Protein AF-A0A3P6ESX7-F1 (afdb_monomer)

InterPro domains:
  IPR026960 Reverse transcriptase zinc-binding domain [PF13966] (3-68)

Radius of gyration: 14.78 Å; Cα contacts (8 Å, |Δi|>4): 78; chains: 1; bounding box: 39×27×37 Å

pLDDT: mean 86.93, std 9.13, range [59.03, 94.5]

Foldseek 3Di:
DDPCCCVLDDPPDDPVVSVVVVCLVVQNDPWQVVCVVVVDFDADPQARHRGTGSCCNCPVPPVNLVVCQVVCCVPVVDRDDNPD

Structure (mmCIF, N/CA/C/O backbone):
data_AF-A0A3P6ESX7-F1
#
_entry.id   AF-A0A3P6ESX7-F1
#
loop_
_atom_site.group_PDB
_atom_site.id
_atom_site.type_symbol
_atom_site.label_atom_id
_atom_site.label_alt_id
_atom_site.label_comp_id
_atom_site.label_asym_id
_atom_site.label_entity_id
_atom_site.label_seq_id
_atom_site.pdbx_PDB_ins_code
_atom_site.Cartn_x
_atom_site.Cartn_y
_atom_site.Cartn_z
_atom_site.occupancy
_atom_site.B_iso_or_equiv
_atom_site.auth_seq_id
_atom_site.auth_comp_id
_atom_site.auth_asym_id
_atom_site.auth_atom_id
_atom_site.pdbx_PDB_model_num
ATOM 1 N N . MET A 1 1 ? -4.981 18.598 -14.122 1.00 59.97 1 MET A N 1
ATOM 2 C CA . MET A 1 1 ? -4.758 17.159 -13.840 1.00 59.97 1 MET A CA 1
ATOM 3 C C . MET A 1 1 ? -3.891 17.053 -12.602 1.00 59.97 1 MET A C 1
ATOM 5 O O . MET A 1 1 ? -2.913 17.783 -12.521 1.00 59.97 1 MET A O 1
ATOM 9 N N . ALA A 1 2 ? -4.248 16.202 -11.642 1.00 77.25 2 ALA A N 1
ATOM 10 C CA . ALA A 1 2 ? -3.399 15.977 -10.475 1.00 77.25 2 ALA A CA 1
ATOM 11 C C . ALA A 1 2 ? -2.065 15.329 -10.894 1.00 77.25 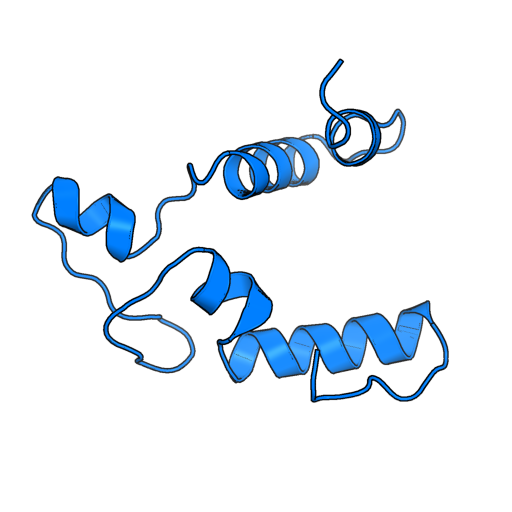2 ALA A C 1
ATOM 13 O O . ALA A 1 2 ? -2.043 14.523 -11.831 1.00 77.25 2 ALA A O 1
ATOM 14 N N . SER A 1 3 ? -0.968 15.671 -10.216 1.00 84.12 3 SER A N 1
ATOM 15 C CA . SER A 1 3 ? 0.398 15.234 -10.555 1.00 84.12 3 SER A CA 1
ATOM 16 C C . SER A 1 3 ? 0.559 13.708 -10.609 1.00 84.12 3 SER A C 1
ATOM 18 O O . SER A 1 3 ? 1.265 13.198 -11.473 1.00 84.12 3 SER A O 1
ATOM 20 N N . TRP A 1 4 ? -0.176 12.967 -9.774 1.00 87.94 4 TRP A N 1
ATOM 21 C CA . TRP A 1 4 ? -0.154 11.500 -9.717 1.00 87.94 4 TRP A CA 1
ATOM 22 C C . TRP A 1 4 ? -0.764 10.802 -10.945 1.00 87.94 4 TRP A C 1
ATOM 24 O O . TRP A 1 4 ? -0.509 9.622 -11.180 1.00 87.94 4 TRP A O 1
ATOM 34 N N . SER A 1 5 ? -1.583 11.500 -11.741 1.00 89.62 5 SER A N 1
ATOM 35 C CA . SER A 1 5 ? -2.383 10.870 -12.805 1.00 89.62 5 SER A CA 1
ATOM 36 C C . SER A 1 5 ? -1.539 10.170 -13.871 1.00 89.62 5 SER A C 1
ATOM 38 O O . SER A 1 5 ? -1.913 9.088 -14.309 1.00 89.62 5 SER A O 1
ATOM 40 N N . LYS A 1 6 ? -0.384 10.734 -14.239 1.00 89.69 6 LYS A N 1
ATOM 41 C CA . LYS A 1 6 ? 0.528 10.144 -15.233 1.00 89.69 6 LYS A CA 1
ATOM 42 C C . LYS A 1 6 ? 1.243 8.889 -14.724 1.00 89.69 6 LYS A C 1
ATOM 44 O O . LYS A 1 6 ? 1.612 8.046 -15.530 1.00 89.69 6 LYS A O 1
ATOM 49 N N . VAL A 1 7 ? 1.428 8.774 -13.407 1.00 88.56 7 VAL A N 1
ATOM 50 C CA . VAL A 1 7 ? 2.045 7.600 -12.766 1.00 88.56 7 VAL A CA 1
ATOM 51 C C . VAL A 1 7 ? 1.068 6.426 -12.765 1.00 88.56 7 VAL A C 1
ATOM 53 O O . VAL A 1 7 ? 1.450 5.291 -13.019 1.00 88.56 7 VAL A O 1
ATOM 56 N N . VAL A 1 8 ? -0.211 6.708 -12.514 1.00 92.56 8 VAL A N 1
ATOM 57 C CA . VAL A 1 8 ? -1.261 5.686 -12.453 1.00 92.56 8 VAL A CA 1
ATOM 58 C C . VAL A 1 8 ? -1.731 5.283 -13.853 1.00 92.56 8 VAL A C 1
ATOM 60 O O . VAL A 1 8 ? -1.838 4.099 -14.151 1.00 92.56 8 VAL A O 1
ATOM 63 N N . TRP A 1 9 ? -2.003 6.252 -14.728 1.00 91.38 9 TRP A N 1
ATOM 64 C CA . TRP A 1 9 ? -2.645 6.024 -16.024 1.00 91.38 9 TRP A CA 1
ATOM 65 C C . TRP A 1 9 ? -1.637 6.139 -17.172 1.00 91.38 9 TRP A C 1
ATOM 67 O O . TRP A 1 9 ? -1.520 7.187 -17.808 1.00 91.38 9 TRP A O 1
ATOM 77 N N . PHE A 1 10 ? -0.920 5.050 -17.459 1.00 89.69 10 PHE A N 1
ATOM 78 C CA . PHE A 1 10 ? 0.003 4.959 -18.596 1.00 89.69 10 PHE A CA 1
ATOM 79 C C . PHE A 1 10 ? -0.363 3.798 -19.530 1.00 89.69 10 PHE A C 1
ATOM 81 O O . PHE A 1 10 ? -0.917 2.787 -19.107 1.00 89.69 10 PHE A O 1
ATOM 88 N N . ALA A 1 11 ? -0.035 3.931 -20.819 1.00 88.62 11 ALA A N 1
ATOM 89 C CA . ALA A 1 11 ? -0.535 3.046 -21.881 1.00 88.62 11 ALA A CA 1
ATOM 90 C C . ALA A 1 11 ? -0.150 1.561 -21.729 1.00 88.62 11 ALA A C 1
ATOM 92 O O . ALA A 1 11 ? -0.839 0.693 -22.252 1.00 88.62 11 ALA A O 1
ATOM 93 N N . LYS A 1 12 ? 0.945 1.264 -21.021 1.00 90.88 12 LYS A N 1
ATOM 94 C CA . LYS A 1 12 ? 1.433 -0.104 -20.775 1.00 90.88 12 LYS A CA 1
ATOM 95 C C . LYS A 1 12 ? 1.054 -0.638 -19.387 1.00 90.88 12 LYS A C 1
ATOM 97 O O . LYS A 1 12 ? 1.577 -1.664 -18.965 1.00 90.88 12 LYS A O 1
ATOM 102 N N . GLY A 1 13 ? 0.191 0.067 -18.657 1.00 87.38 13 GLY A N 1
ATOM 103 C CA . GLY A 1 13 ? -0.220 -0.324 -17.316 1.00 87.38 13 GLY A CA 1
ATOM 104 C C . GLY A 1 13 ? -1.150 -1.532 -17.347 1.00 87.38 13 GLY A C 1
ATOM 105 O O . GLY A 1 13 ? -2.170 -1.526 -18.033 1.00 87.38 13 GLY A O 1
ATOM 106 N N . VAL A 1 14 ? -0.827 -2.567 -16.570 1.00 93.81 14 VAL A N 1
ATOM 107 C CA . VAL A 1 14 ? -1.737 -3.702 -16.378 1.00 93.81 14 VAL A CA 1
ATOM 108 C C . VAL A 1 14 ? -2.955 -3.211 -15.582 1.00 93.81 14 VAL A C 1
ATOM 110 O O . VAL A 1 14 ? -2.766 -2.693 -14.476 1.00 93.81 14 VAL A O 1
ATOM 113 N N . PRO A 1 15 ? -4.200 -3.400 -16.068 1.00 93.44 15 PRO A N 1
ATOM 114 C CA . PRO A 1 15 ? -5.394 -2.797 -15.466 1.00 93.44 15 PRO A CA 1
ATOM 115 C C . PRO A 1 15 ? -5.552 -3.052 -13.963 1.00 93.44 15 PRO A C 1
ATOM 117 O O . PRO A 1 15 ? -5.916 -2.151 -13.210 1.00 93.44 15 PRO A O 1
ATOM 120 N N . ARG A 1 16 ? -5.222 -4.269 -13.509 1.00 94.38 16 ARG A N 1
ATOM 121 C CA . ARG A 1 16 ? -5.269 -4.641 -12.089 1.00 94.38 16 ARG A CA 1
ATOM 122 C C . ARG A 1 16 ? -4.338 -3.781 -11.235 1.00 94.38 16 ARG A C 1
ATOM 124 O O . ARG A 1 16 ? -4.765 -3.282 -10.199 1.00 94.38 16 ARG A O 1
ATOM 131 N N . PHE A 1 17 ? -3.083 -3.613 -11.651 1.00 92.69 17 PHE A N 1
ATOM 132 C CA . PHE A 1 17 ? -2.106 -2.835 -10.887 1.00 92.69 17 PHE A CA 1
ATOM 133 C C . PHE A 1 17 ? -2.462 -1.356 -10.903 1.00 92.69 17 PHE A C 1
ATOM 135 O O . PHE A 1 17 ? -2.496 -0.736 -9.850 1.00 92.69 17 PHE A O 1
ATOM 142 N N . VAL A 1 18 ? -2.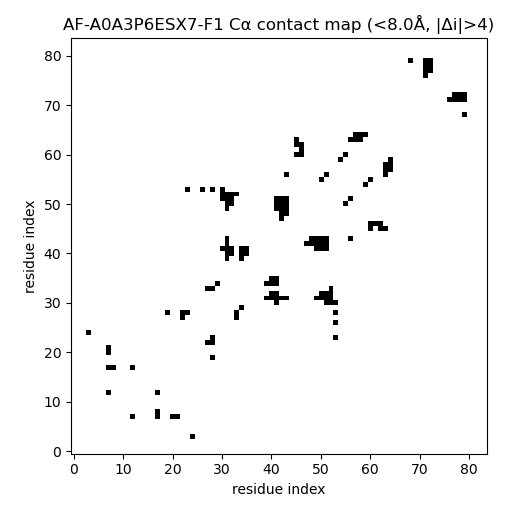866 -0.830 -12.060 1.00 94.50 18 VAL A N 1
ATOM 143 C CA . VAL A 1 18 ? -3.341 0.552 -12.199 1.00 94.50 18 VAL A CA 1
ATOM 144 C C . VAL A 1 18 ? -4.496 0.852 -11.235 1.00 94.50 18 VAL A C 1
AT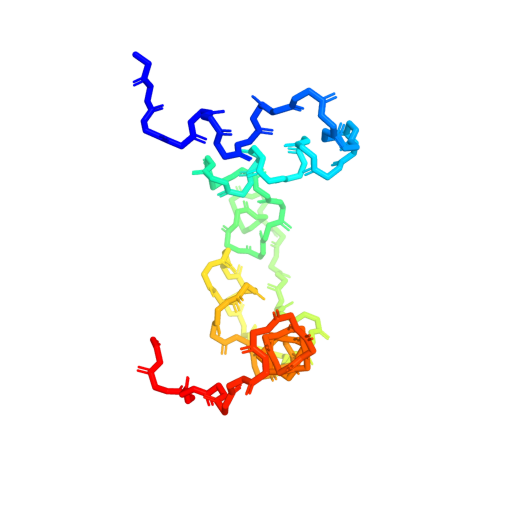OM 146 O O . VAL A 1 18 ? -4.476 1.867 -10.540 1.00 94.50 18 VAL A O 1
ATOM 149 N N . PHE A 1 19 ? -5.483 -0.045 -11.140 1.00 94.00 19 PHE A N 1
ATOM 150 C CA . PHE A 1 19 ? -6.610 0.116 -10.221 1.00 94.00 19 PHE A CA 1
ATOM 151 C C . PHE A 1 19 ? -6.180 0.094 -8.746 1.00 94.00 19 PHE A C 1
ATOM 153 O O . PHE A 1 19 ? -6.617 0.940 -7.965 1.00 94.00 19 PHE A O 1
ATOM 160 N N . ILE A 1 20 ? -5.293 -0.829 -8.361 1.00 93.50 20 ILE A N 1
ATOM 161 C CA . ILE A 1 20 ? -4.774 -0.917 -6.988 1.00 93.50 20 ILE A CA 1
ATOM 162 C C . ILE A 1 20 ? -3.950 0.330 -6.638 1.00 93.50 20 ILE A C 1
ATOM 164 O O . ILE A 1 20 ? -4.174 0.933 -5.590 1.00 93.50 20 ILE A O 1
ATOM 168 N N . THR A 1 21 ? -3.054 0.776 -7.522 1.00 92.75 21 THR A N 1
ATOM 169 C CA . THR A 1 21 ? -2.252 1.993 -7.323 1.00 92.75 21 THR A CA 1
ATOM 170 C C . THR A 1 21 ? -3.142 3.229 -7.225 1.00 92.75 21 THR A C 1
ATOM 172 O O . THR A 1 21 ? -2.923 4.083 -6.369 1.00 92.75 21 THR A O 1
ATOM 175 N N . TRP A 1 22 ? -4.196 3.318 -8.040 1.00 94.50 22 TRP A N 1
ATOM 176 C CA . TRP A 1 22 ? -5.185 4.388 -7.932 1.00 94.50 22 TRP A CA 1
ATOM 177 C C . TRP A 1 22 ? -5.876 4.412 -6.562 1.00 94.50 22 TRP A C 1
ATOM 179 O O . TRP A 1 22 ? -6.035 5.485 -5.975 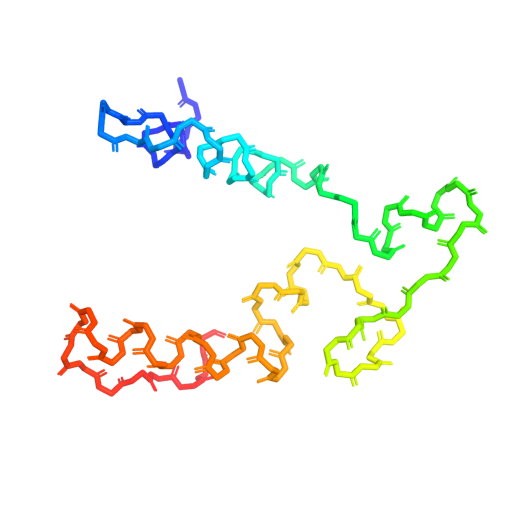1.00 94.50 22 TRP A O 1
ATOM 189 N N . LEU A 1 23 ? -6.270 3.249 -6.033 1.00 94.44 23 LEU A N 1
ATOM 190 C CA . LEU A 1 23 ? -6.832 3.155 -4.684 1.00 94.44 23 LEU A CA 1
ATOM 191 C C . LEU A 1 23 ? -5.812 3.576 -3.621 1.00 94.44 23 LEU A C 1
ATOM 193 O O . LEU A 1 23 ? -6.176 4.322 -2.715 1.00 94.44 23 LEU A O 1
ATOM 197 N N . ALA A 1 24 ? -4.550 3.159 -3.752 1.00 93.06 24 ALA A N 1
ATOM 198 C CA . ALA A 1 24 ? -3.473 3.517 -2.830 1.00 93.06 24 ALA A CA 1
ATOM 199 C C . ALA A 1 24 ? -3.239 5.036 -2.784 1.00 93.06 24 ALA A C 1
ATOM 201 O O . ALA A 1 24 ? -3.268 5.649 -1.717 1.00 93.06 24 ALA A O 1
ATOM 202 N N . VAL A 1 25 ? -3.108 5.678 -3.949 1.00 92.12 25 VAL A N 1
ATOM 203 C CA . VAL A 1 25 ? -2.915 7.136 -4.061 1.00 92.12 25 VAL A CA 1
ATOM 204 C C . VAL A 1 25 ? -4.063 7.911 -3.411 1.00 92.12 25 VAL A C 1
ATOM 206 O O . VAL A 1 25 ? -3.854 8.985 -2.853 1.00 92.12 25 VAL A O 1
ATOM 209 N N . ARG A 1 26 ? -5.282 7.367 -3.455 1.00 91.06 26 ARG A N 1
ATOM 210 C CA . ARG A 1 26 ? -6.475 7.991 -2.867 1.00 91.06 26 ARG A CA 1
ATOM 211 C C . ARG A 1 26 ? -6.742 7.605 -1.413 1.00 91.06 26 ARG A C 1
ATOM 213 O O . ARG A 1 26 ? -7.773 8.029 -0.896 1.00 91.06 26 ARG A O 1
ATOM 220 N N . ASP A 1 27 ? -5.879 6.796 -0.806 1.00 90.56 27 ASP A N 1
ATOM 221 C CA . ASP A 1 27 ? -6.069 6.224 0.531 1.00 90.56 27 ASP A CA 1
ATOM 222 C C . ASP A 1 27 ? -7.411 5.469 0.672 1.00 90.56 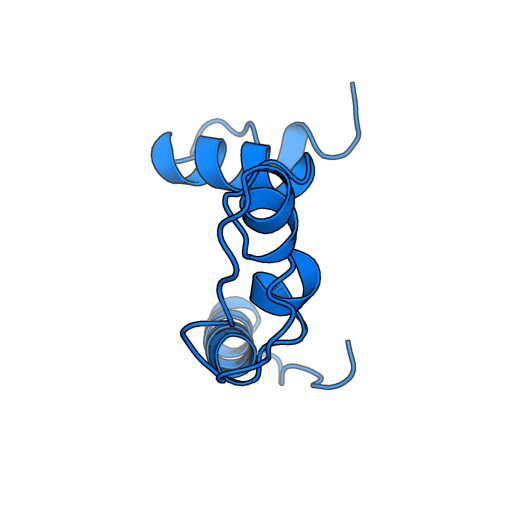27 ASP A C 1
ATOM 224 O O . ASP A 1 27 ? -8.225 5.654 1.578 1.00 90.56 27 ASP A O 1
ATOM 228 N N . ARG A 1 28 ? -7.707 4.647 -0.341 1.00 90.62 28 ARG A N 1
ATOM 229 C CA . ARG A 1 28 ? -8.956 3.875 -0.460 1.00 90.62 28 ARG A CA 1
ATOM 230 C C . ARG A 1 28 ? -8.755 2.366 -0.421 1.00 90.62 28 ARG A C 1
ATOM 232 O O . ARG A 1 28 ? -9.680 1.631 -0.755 1.00 90.62 28 ARG A O 1
ATOM 239 N N . LEU A 1 29 ? -7.569 1.909 -0.037 1.00 91.19 29 LEU A N 1
ATOM 240 C CA . LEU A 1 29 ? -7.317 0.491 0.191 1.00 91.19 29 LEU A CA 1
ATOM 241 C C . LEU A 1 29 ? -8.012 0.023 1.467 1.00 91.19 29 LEU A C 1
ATOM 243 O O . LEU A 1 29 ? -8.187 0.799 2.403 1.00 91.19 29 LEU A O 1
ATOM 247 N N . PHE A 1 30 ? -8.402 -1.248 1.495 1.00 86.44 30 PHE A N 1
ATOM 248 C CA . PHE A 1 30 ? -8.939 -1.903 2.685 1.00 86.44 30 PHE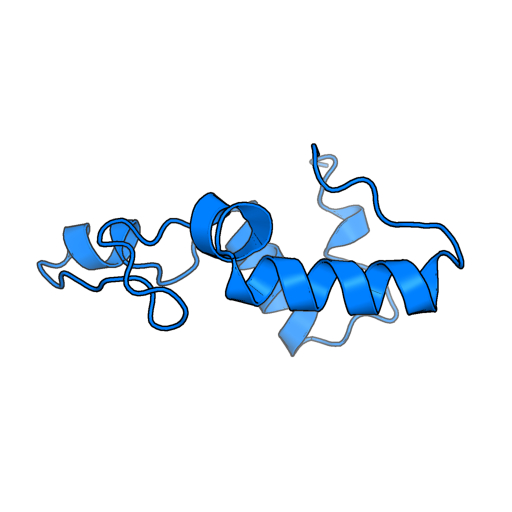 A CA 1
ATOM 249 C C . PHE A 1 30 ? -7.812 -2.218 3.665 1.00 86.44 30 PHE A C 1
ATOM 251 O O . PHE A 1 30 ? -7.387 -3.359 3.771 1.00 86.44 30 PHE A O 1
ATOM 258 N N . THR A 1 31 ? -7.298 -1.183 4.319 1.00 90.19 31 THR A N 1
ATOM 259 C CA . THR A 1 31 ? -6.332 -1.311 5.409 1.00 90.19 31 THR A CA 1
ATOM 260 C C . THR A 1 31 ? -7.047 -1.382 6.754 1.00 90.19 31 THR A C 1
ATOM 262 O O . THR A 1 31 ? -8.192 -0.920 6.876 1.00 90.19 31 THR A O 1
ATOM 265 N N . GLY A 1 32 ? -6.363 -1.900 7.776 1.00 86.00 32 GLY A N 1
ATOM 266 C CA . GLY A 1 32 ? -6.861 -1.948 9.155 1.00 86.00 32 GLY A CA 1
ATOM 267 C C . GLY A 1 32 ? -7.455 -0.621 9.646 1.00 86.00 32 GLY A C 1
ATOM 268 O O . GLY A 1 32 ? -8.571 -0.604 10.168 1.00 86.00 32 GLY A O 1
ATOM 269 N N . THR A 1 33 ? -6.798 0.517 9.381 1.00 86.31 33 THR A N 1
ATOM 270 C CA . THR A 1 33 ? -7.306 1.852 9.763 1.00 86.31 33 THR A CA 1
ATOM 271 C C . THR A 1 33 ? -8.675 2.168 9.143 1.00 86.31 33 THR A C 1
ATOM 273 O O . THR A 1 33 ? -9.534 2.780 9.778 1.00 86.31 33 THR A O 1
ATOM 276 N N . ARG A 1 34 ? -8.911 1.756 7.894 1.00 87.06 34 ARG A N 1
ATOM 277 C CA . ARG A 1 34 ? -10.166 2.029 7.182 1.00 87.06 34 ARG A CA 1
ATOM 278 C C . ARG A 1 34 ? -11.254 1.026 7.561 1.00 87.06 34 ARG A C 1
ATOM 280 O O . ARG A 1 34 ? -12.409 1.409 7.713 1.00 87.06 34 ARG A O 1
ATOM 287 N N . MET A 1 35 ? -10.889 -0.240 7.747 1.00 88.94 35 MET A N 1
ATOM 288 C CA . MET A 1 35 ? -11.803 -1.291 8.203 1.00 88.94 35 MET A CA 1
ATOM 289 C C . MET A 1 35 ? -12.291 -1.055 9.637 1.00 88.94 35 MET A C 1
ATOM 291 O O . MET A 1 35 ? -13.440 -1.376 9.950 1.00 88.94 35 MET A O 1
ATOM 295 N N . ALA A 1 36 ? -11.486 -0.385 10.469 1.00 87.75 36 ALA A N 1
ATOM 296 C CA . ALA A 1 36 ? -11.887 0.029 11.810 1.00 87.75 36 ALA A CA 1
ATOM 297 C C . ALA A 1 36 ? -13.127 0.944 11.804 1.00 87.75 36 ALA A C 1
ATOM 299 O O . ALA A 1 36 ? -13.941 0.873 12.723 1.00 87.75 36 ALA A O 1
ATOM 300 N N . GLN A 1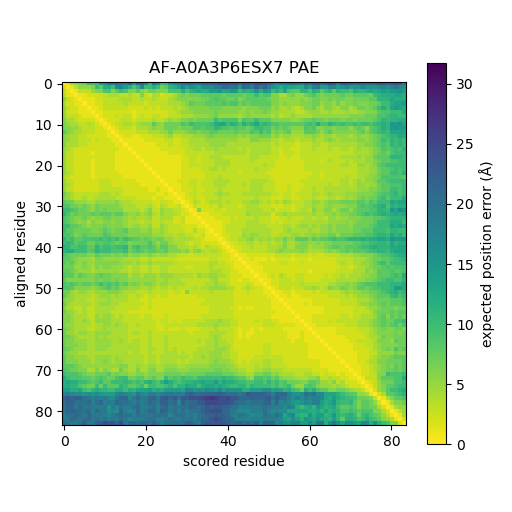 37 ? -13.345 1.733 10.741 1.00 87.69 37 GLN A N 1
ATOM 301 C CA . GLN A 1 37 ? -14.560 2.551 10.580 1.00 87.69 37 GLN A CA 1
ATOM 302 C C . GLN A 1 37 ? -15.835 1.705 10.454 1.00 87.69 37 GLN A C 1
ATOM 304 O O . GLN A 1 37 ? -16.936 2.203 10.677 1.00 87.69 37 GLN A O 1
ATOM 309 N N . TRP A 1 38 ? -15.697 0.430 10.093 1.00 89.00 38 TRP A N 1
ATOM 310 C CA . TRP A 1 38 ? -16.784 -0.545 9.999 1.00 89.00 38 TRP A CA 1
ATOM 311 C C . TRP A 1 38 ? -16.797 -1.521 11.182 1.00 89.00 38 TRP A C 1
ATOM 313 O O . TRP A 1 38 ? -17.472 -2.545 11.128 1.00 89.00 38 TRP A O 1
ATOM 323 N N . GLY A 1 39 ? -16.047 -1.219 12.248 1.00 89.31 39 GLY A N 1
ATOM 324 C CA . GLY A 1 39 ? -15.955 -2.054 13.445 1.00 89.31 39 GLY A CA 1
ATOM 325 C C . GLY A 1 39 ? -15.067 -3.289 13.287 1.00 89.31 39 GLY A C 1
ATOM 326 O O . GLY A 1 39 ? -15.073 -4.150 14.162 1.00 89.31 39 GLY A O 1
ATOM 327 N N . VAL A 1 40 ? -14.298 -3.392 12.198 1.00 88.38 40 VAL A N 1
ATOM 328 C CA . VAL A 1 40 ? -13.386 -4.517 11.965 1.00 88.38 40 VAL A CA 1
ATOM 329 C C . VAL A 1 40 ? -11.957 -4.072 12.262 1.00 88.38 40 VAL A C 1
ATOM 331 O O . VAL A 1 40 ? -11.359 -3.325 11.493 1.00 88.38 40 VAL A O 1
ATOM 334 N N . VAL A 1 41 ? -11.410 -4.534 13.385 1.00 86.19 41 VAL A N 1
ATOM 335 C CA . VAL A 1 41 ? -10.020 -4.267 13.776 1.00 86.19 41 VAL A CA 1
ATOM 336 C C . VAL A 1 41 ? -9.124 -5.346 13.186 1.00 86.19 41 VAL A C 1
ATOM 338 O O . VAL A 1 41 ? -9.336 -6.532 13.439 1.00 86.19 41 VAL A O 1
ATOM 341 N N . GLN A 1 42 ? -8.135 -4.936 12.395 1.00 86.25 42 GLN A N 1
ATOM 342 C CA . GLN A 1 42 ? -7.151 -5.832 11.792 1.00 86.25 42 GLN A CA 1
ATOM 343 C C . GLN A 1 42 ? -5.758 -5.247 11.995 1.00 86.25 42 GLN A C 1
ATOM 345 O O . GLN A 1 42 ? -5.540 -4.065 11.725 1.00 86.25 42 GLN A O 1
ATOM 350 N N . SER A 1 43 ? -4.840 -6.071 12.493 1.00 91.44 43 SER A N 1
ATOM 351 C CA . SER A 1 43 ? -3.415 -5.763 12.512 1.00 91.44 43 SER A CA 1
ATOM 352 C C . SER A 1 43 ? -2.790 -6.076 11.154 1.00 91.44 43 SER A C 1
ATOM 354 O O . SER A 1 43 ? -3.350 -6.826 10.351 1.00 91.44 43 SER A O 1
ATOM 356 N N . CYS A 1 44 ? -1.605 -5.522 10.910 1.00 92.81 44 CYS A N 1
ATOM 357 C CA . CYS A 1 44 ? -0.816 -5.826 9.730 1.00 92.81 44 CYS A CA 1
ATOM 358 C C . CYS A 1 44 ? -0.517 -7.325 9.682 1.00 92.81 44 CYS A C 1
ATOM 360 O O . CYS A 1 44 ? 0.154 -7.862 10.567 1.00 92.81 44 CYS A O 1
ATOM 362 N N . LEU A 1 45 ? -0.976 -8.002 8.628 1.00 91.62 45 LEU A N 1
ATOM 363 C CA . LEU A 1 45 ? -0.806 -9.454 8.481 1.00 91.62 45 LEU A CA 1
ATOM 364 C C . LEU A 1 45 ? 0.661 -9.882 8.356 1.00 91.62 45 LEU A C 1
ATOM 366 O O . LEU A 1 45 ? 0.984 -11.042 8.594 1.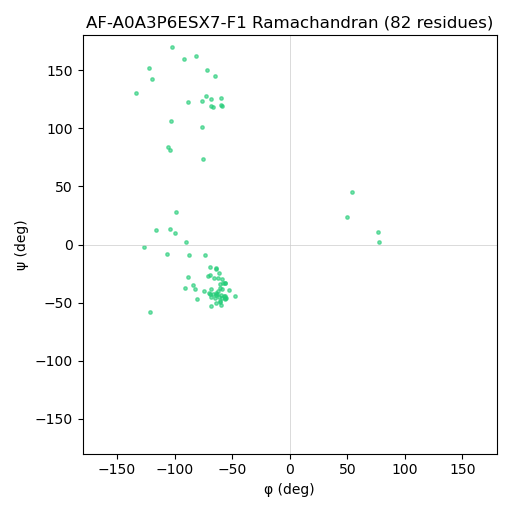00 91.62 45 LEU A O 1
ATOM 370 N N . PHE A 1 46 ? 1.542 -8.959 7.971 1.00 92.88 46 PHE A N 1
ATOM 371 C CA . PHE A 1 46 ? 2.941 -9.264 7.703 1.00 92.88 46 PHE A CA 1
ATOM 372 C C . PHE A 1 46 ? 3.851 -9.102 8.921 1.00 92.88 46 PHE A C 1
ATOM 374 O O . PHE A 1 46 ? 4.781 -9.886 9.087 1.00 92.88 46 PHE A O 1
ATOM 381 N N . CYS A 1 47 ? 3.611 -8.093 9.762 1.00 93.56 47 CYS A N 1
ATOM 382 C CA . CYS A 1 47 ? 4.477 -7.799 10.910 1.00 93.56 47 CYS A CA 1
ATOM 383 C C . CYS A 1 47 ? 3.741 -7.723 12.254 1.00 93.56 47 CYS A C 1
ATOM 385 O O . CYS A 1 47 ? 4.379 -7.509 13.278 1.00 93.56 47 CYS A O 1
ATOM 387 N N . GLY A 1 48 ? 2.416 -7.885 12.268 1.00 92.56 48 GLY A N 1
ATOM 388 C CA . GLY A 1 48 ? 1.604 -7.882 13.485 1.00 92.56 48 GLY A CA 1
ATOM 389 C C . GLY A 1 48 ? 1.320 -6.501 14.080 1.00 92.56 48 GLY A C 1
ATOM 390 O O . GLY A 1 48 ? 0.656 -6.432 15.112 1.00 92.56 48 GLY A O 1
ATOM 391 N N . GLU A 1 49 ? 1.770 -5.412 13.448 1.00 92.19 49 GLU A N 1
ATOM 392 C CA . GLU A 1 49 ? 1.537 -4.047 13.935 1.00 92.19 49 GLU A CA 1
ATOM 393 C C . GLU A 1 49 ? 0.024 -3.761 14.017 1.00 92.19 49 GLU A C 1
ATOM 395 O O . GLU A 1 49 ? -0.682 -3.948 13.021 1.00 92.19 49 GLU A O 1
ATOM 400 N N . PRO A 1 50 ? -0.517 -3.317 15.165 1.00 87.94 50 PRO A N 1
ATOM 401 C CA . PRO A 1 50 ? -1.957 -3.127 15.348 1.00 87.94 50 PRO A CA 1
ATOM 402 C C . PRO A 1 50 ? -2.572 -2.074 14.421 1.00 87.94 50 PRO A C 1
ATOM 404 O O . PRO A 1 50 ? -3.753 -2.172 14.095 1.00 87.94 50 PRO A O 1
ATOM 407 N N . ASN A 1 51 ? -1.799 -1.072 14.000 1.00 87.31 51 ASN A N 1
ATOM 408 C CA . ASN A 1 51 ? -2.280 -0.009 13.125 1.00 87.31 51 ASN A CA 1
ATOM 409 C C . ASN A 1 51 ? -1.783 -0.201 11.689 1.00 87.31 51 ASN A C 1
ATOM 411 O O . ASN A 1 51 ? -0.822 0.432 11.250 1.00 87.31 51 ASN A O 1
ATOM 415 N N . GLU A 1 52 ? -2.470 -1.056 10.935 1.00 91.94 52 GLU A N 1
ATOM 416 C CA . GLU A 1 52 ? -2.221 -1.179 9.503 1.00 91.94 52 GLU A CA 1
ATOM 417 C C . GLU A 1 52 ? -2.840 0.006 8.746 1.00 91.94 52 GLU A C 1
ATOM 419 O O . GLU A 1 52 ? -4.043 0.045 8.474 1.00 91.94 52 GLU A O 1
ATOM 424 N N . SER A 1 53 ? -2.003 0.974 8.381 1.00 92.50 53 SER A N 1
ATOM 425 C CA . SER A 1 53 ? -2.334 2.057 7.451 1.00 92.50 53 SER A CA 1
ATOM 426 C C . SER A 1 53 ? -1.740 1.789 6.065 1.00 92.50 53 SER A C 1
ATOM 428 O O . SER A 1 53 ? -0.918 0.888 5.894 1.00 92.50 53 SER A O 1
ATOM 430 N N . ARG A 1 54 ? -2.117 2.585 5.052 1.00 91.94 54 ARG A N 1
ATOM 431 C CA . ARG A 1 54 ? -1.468 2.528 3.731 1.00 91.94 54 ARG A CA 1
ATOM 432 C C . ARG A 1 54 ? 0.037 2.752 3.860 1.00 91.94 54 ARG A C 1
ATOM 434 O O . ARG A 1 54 ? 0.817 2.010 3.275 1.00 91.94 54 ARG A O 1
ATOM 441 N N . ASP A 1 55 ? 0.425 3.773 4.615 1.00 91.25 55 ASP A N 1
ATOM 442 C CA . ASP A 1 55 ? 1.830 4.141 4.757 1.00 91.25 55 ASP A CA 1
ATOM 443 C C . ASP A 1 55 ? 2.582 3.060 5.535 1.00 91.25 55 ASP A C 1
ATOM 445 O O . ASP A 1 55 ? 3.670 2.665 5.142 1.00 91.25 55 ASP A O 1
ATOM 449 N N . HIS A 1 56 ? 1.973 2.454 6.555 1.00 92.62 56 HIS A N 1
ATOM 450 C CA . HIS A 1 56 ? 2.569 1.276 7.171 1.00 92.62 56 HIS A CA 1
ATOM 451 C C . HIS A 1 56 ? 2.736 0.134 6.159 1.00 92.62 56 HIS A C 1
ATOM 453 O O . HIS A 1 56 ? 3.832 -0.382 5.990 1.00 92.62 56 HIS A O 1
ATOM 459 N N . LEU A 1 57 ? 1.677 -0.227 5.437 1.00 92.44 57 LEU A N 1
ATOM 460 C CA . LEU A 1 57 ? 1.690 -1.357 4.514 1.00 92.44 57 LEU A CA 1
ATOM 461 C C . LEU A 1 57 ? 2.754 -1.216 3.416 1.00 92.44 57 LEU A C 1
ATOM 463 O O . LEU A 1 57 ? 3.463 -2.17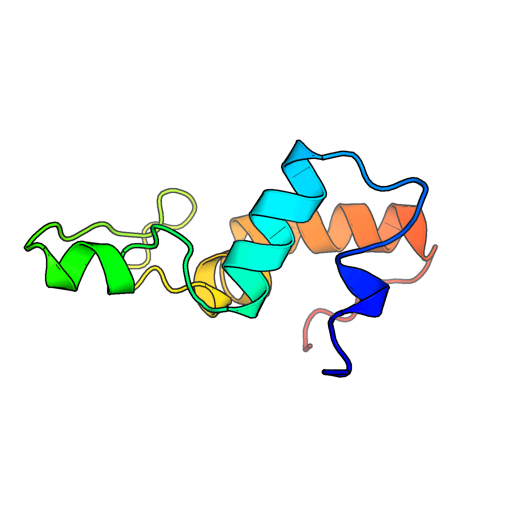8 3.140 1.00 92.44 57 LEU A O 1
ATOM 467 N N . PHE A 1 58 ? 2.878 -0.050 2.780 1.00 89.88 58 PHE A N 1
ATOM 468 C CA . PHE A 1 58 ? 3.833 0.133 1.680 1.00 89.88 58 PHE A CA 1
ATOM 469 C C . PHE A 1 58 ? 5.213 0.573 2.130 1.00 89.88 58 PHE A C 1
ATOM 471 O O . PHE A 1 58 ? 6.164 0.295 1.416 1.00 89.88 58 PHE A O 1
ATOM 478 N N . PHE A 1 59 ? 5.317 1.272 3.252 1.00 88.19 59 PHE A N 1
ATOM 479 C CA . PHE A 1 59 ? 6.517 2.011 3.593 1.00 88.19 59 PHE A CA 1
ATOM 480 C C . PHE A 1 59 ? 7.076 1.519 4.939 1.00 88.19 59 PHE A C 1
ATOM 482 O O . PHE A 1 59 ? 8.196 1.024 4.987 1.00 88.19 59 PHE A O 1
ATOM 489 N N . ALA A 1 60 ? 6.316 1.561 6.032 1.00 90.94 60 ALA A N 1
ATOM 490 C CA . ALA A 1 60 ? 6.893 1.280 7.356 1.00 90.94 60 ALA A CA 1
ATOM 491 C C . ALA A 1 60 ? 6.911 -0.206 7.777 1.00 90.94 60 ALA A C 1
ATOM 493 O O . ALA A 1 60 ? 7.476 -0.541 8.817 1.00 90.94 60 ALA A O 1
ATOM 494 N N . CYS A 1 61 ? 6.261 -1.107 7.039 1.00 94.44 61 CYS A N 1
ATOM 495 C CA . CYS A 1 61 ? 6.182 -2.517 7.409 1.00 94.44 61 CYS A CA 1
ATOM 496 C C . CYS A 1 61 ? 7.518 -3.217 7.105 1.00 94.44 61 CYS A C 1
ATOM 498 O O . CYS A 1 61 ? 7.919 -3.265 5.941 1.00 94.44 61 CYS A O 1
ATOM 500 N N . PRO A 1 62 ? 8.177 -3.853 8.095 1.00 93.62 62 PRO A N 1
ATOM 501 C CA . PRO A 1 62 ? 9.473 -4.502 7.890 1.00 93.62 62 PRO A CA 1
ATOM 502 C C . PRO A 1 62 ? 9.460 -5.554 6.779 1.00 93.62 62 PRO A C 1
ATOM 504 O O . PRO A 1 62 ? 10.442 -5.722 6.066 1.00 93.62 62 PRO A O 1
ATOM 507 N N . TYR A 1 63 ? 8.340 -6.256 6.601 1.00 94.25 63 TYR A N 1
ATOM 508 C CA . TYR A 1 63 ? 8.212 -7.250 5.543 1.00 94.25 63 TYR A CA 1
ATOM 509 C C . TYR A 1 63 ? 8.198 -6.606 4.155 1.00 94.25 63 TYR A C 1
ATOM 511 O O . TYR A 1 63 ? 8.993 -6.978 3.294 1.00 94.25 63 TYR A O 1
ATOM 519 N N . THR A 1 64 ? 7.327 -5.623 3.919 1.00 92.19 64 THR A N 1
ATOM 520 C CA . THR A 1 64 ? 7.242 -4.970 2.604 1.00 92.19 64 THR A CA 1
ATOM 521 C C . THR A 1 64 ? 8.479 -4.130 2.315 1.00 92.19 64 THR A C 1
ATOM 523 O O . THR A 1 64 ? 8.882 -4.022 1.160 1.00 92.19 64 THR A O 1
ATOM 526 N N . PHE A 1 65 ? 9.160 -3.656 3.356 1.00 90.38 65 PHE A N 1
ATOM 527 C CA . PHE A 1 65 ? 10.483 -3.063 3.254 1.00 90.38 65 PHE A CA 1
ATOM 528 C C . PHE A 1 65 ? 11.496 -4.004 2.590 1.00 90.38 65 PHE A C 1
ATOM 530 O O . PHE A 1 65 ? 12.179 -3.605 1.651 1.00 90.38 65 PHE A O 1
ATOM 537 N N . THR A 1 66 ? 11.547 -5.284 2.987 1.00 90.81 66 THR A N 1
ATOM 538 C CA . THR A 1 66 ? 12.438 -6.260 2.324 1.00 90.81 66 THR A CA 1
ATOM 539 C C . THR A 1 66 ? 12.115 -6.444 0.841 1.00 90.81 66 THR A C 1
ATOM 541 O O . THR A 1 66 ? 13.023 -6.607 0.026 1.00 90.81 66 THR A O 1
ATOM 544 N N . VAL A 1 67 ? 10.832 -6.360 0.473 1.00 91.75 67 VAL A N 1
ATOM 545 C CA . VAL A 1 67 ? 10.396 -6.420 -0.928 1.00 91.75 67 VAL A CA 1
ATOM 546 C C . VAL A 1 67 ? 10.892 -5.194 -1.689 1.00 91.75 67 VAL A C 1
ATOM 548 O O . VAL A 1 67 ? 11.394 -5.336 -2.801 1.00 91.75 67 VAL A O 1
ATOM 551 N N . TRP A 1 68 ? 10.804 -4.002 -1.095 1.00 89.38 68 TRP A N 1
ATOM 552 C CA . TRP A 1 68 ? 11.339 -2.785 -1.701 1.00 89.38 68 TRP A CA 1
ATOM 553 C C . TRP A 1 68 ? 12.844 -2.846 -1.909 1.00 89.38 68 TRP A C 1
ATOM 555 O O . TRP A 1 68 ? 13.289 -2.515 -3.003 1.00 89.38 68 TRP A O 1
ATOM 565 N N . LEU A 1 69 ? 13.611 -3.314 -0.920 1.00 87.06 69 LEU A N 1
ATOM 566 C CA . LEU A 1 69 ? 15.062 -3.470 -1.058 1.00 87.06 69 LEU A CA 1
ATOM 567 C C . LEU A 1 69 ? 15.418 -4.384 -2.238 1.00 87.06 69 LEU A C 1
ATOM 569 O O . LEU A 1 69 ? 16.289 -4.041 -3.033 1.00 87.06 69 LEU A O 1
ATOM 573 N N . ALA A 1 70 ? 14.715 -5.511 -2.388 1.00 88.25 70 ALA A N 1
ATOM 574 C CA . ALA A 1 70 ? 14.930 -6.427 -3.506 1.00 88.25 70 ALA A CA 1
ATOM 575 C C . ALA A 1 70 ? 14.582 -5.773 -4.855 1.00 88.25 70 ALA A C 1
ATOM 577 O O . ALA A 1 70 ? 15.394 -5.763 -5.774 1.00 88.25 70 ALA A O 1
ATOM 578 N N . VAL A 1 71 ? 13.398 -5.161 -4.958 1.00 87.56 71 VAL A N 1
ATOM 579 C CA . VAL A 1 71 ? 12.926 -4.529 -6.200 1.00 87.56 71 VAL A CA 1
ATOM 580 C C . VAL A 1 71 ? 13.806 -3.345 -6.605 1.00 87.56 71 VAL A C 1
ATOM 582 O O . VAL A 1 71 ? 14.109 -3.184 -7.784 1.00 87.56 71 VAL A O 1
ATOM 585 N N . VAL A 1 72 ? 14.217 -2.508 -5.652 1.00 86.19 72 VAL A N 1
ATOM 586 C CA . VAL A 1 72 ? 15.107 -1.367 -5.899 1.00 86.19 72 VAL A CA 1
ATOM 587 C C . VAL A 1 72 ? 16.501 -1.844 -6.281 1.00 86.19 72 VAL A C 1
ATOM 589 O O . VAL A 1 72 ? 17.038 -1.342 -7.264 1.00 86.19 72 VAL A O 1
ATOM 592 N N . GLY A 1 73 ? 17.058 -2.825 -5.568 1.00 82.00 73 GLY A N 1
ATOM 593 C CA . GLY A 1 73 ? 18.354 -3.408 -5.914 1.00 82.00 73 GLY A CA 1
ATOM 594 C C . GLY A 1 73 ? 18.370 -3.950 -7.345 1.00 82.00 73 GLY A C 1
ATOM 595 O O . GLY A 1 73 ? 19.281 -3.640 -8.113 1.00 82.00 73 GLY A O 1
ATOM 596 N N . ASP A 1 74 ? 17.311 -4.662 -7.738 1.00 82.38 74 ASP A N 1
ATOM 597 C CA . ASP A 1 74 ? 17.174 -5.231 -9.081 1.00 82.38 74 ASP A CA 1
ATOM 598 C C . ASP A 1 74 ? 16.951 -4.166 -10.168 1.00 82.38 74 ASP A C 1
ATOM 600 O O . ASP A 1 74 ? 17.513 -4.258 -11.261 1.00 82.38 74 ASP A O 1
ATOM 604 N N . LEU A 1 75 ? 16.115 -3.153 -9.905 1.00 82.56 75 LEU A N 1
ATOM 605 C CA . LEU A 1 75 ? 15.740 -2.149 -10.909 1.00 82.56 75 LEU A CA 1
ATOM 606 C C . LEU A 1 75 ? 16.745 -1.006 -11.043 1.00 82.56 75 LEU A C 1
ATOM 608 O O . LEU A 1 75 ? 16.902 -0.463 -12.138 1.00 82.56 75 LEU A O 1
ATOM 612 N N . LEU A 1 76 ? 17.366 -0.593 -9.939 1.00 77.75 76 LEU A N 1
ATOM 613 C CA . LEU A 1 76 ? 18.212 0.599 -9.880 1.00 77.75 76 LEU A CA 1
ATOM 614 C C . LEU A 1 76 ? 19.707 0.274 -9.795 1.00 77.75 76 LEU A C 1
ATOM 616 O O . LEU A 1 76 ? 20.502 1.200 -9.938 1.00 77.75 76 LEU A O 1
ATOM 620 N N . LEU A 1 77 ? 20.103 -0.998 -9.612 1.00 68.00 77 LEU A N 1
ATOM 621 C CA . LEU A 1 77 ? 21.506 -1.424 -9.426 1.00 68.00 77 LEU A CA 1
ATOM 622 C C . LEU A 1 77 ? 22.248 -0.599 -8.354 1.00 68.00 77 LEU A C 1
ATOM 624 O O . LEU A 1 77 ? 23.472 -0.476 -8.380 1.00 68.00 77 LEU A O 1
ATOM 628 N N . ALA A 1 78 ? 21.493 -0.000 -7.438 1.00 64.50 78 ALA A N 1
ATOM 629 C CA . ALA A 1 78 ? 21.965 0.894 -6.401 1.00 64.50 78 ALA A CA 1
ATOM 630 C C . ALA A 1 78 ? 21.615 0.276 -5.050 1.00 64.50 78 ALA A C 1
ATOM 632 O O . ALA A 1 78 ? 20.547 -0.324 -4.897 1.00 64.50 78 ALA A O 1
ATOM 633 N N . GLU A 1 79 ? 22.512 0.420 -4.077 1.00 62.56 79 GLU A N 1
ATOM 634 C CA . GLU A 1 79 ? 22.199 0.076 -2.694 1.00 62.56 79 GLU A CA 1
ATOM 635 C C . GLU A 1 79 ? 21.011 0.935 -2.253 1.00 62.56 79 GLU A C 1
ATOM 637 O O . GLU A 1 79 ? 21.043 2.164 -2.339 1.00 62.56 79 GLU A O 1
ATOM 642 N N . ALA A 1 80 ? 19.920 0.277 -1.870 1.00 62.62 80 ALA A N 1
ATOM 643 C CA . ALA A 1 80 ? 18.747 0.960 -1.363 1.00 62.62 80 ALA A CA 1
ATOM 644 C C . ALA A 1 80 ? 19.092 1.575 -0.000 1.00 62.62 80 ALA A C 1
ATOM 646 O O . ALA A 1 80 ? 19.452 0.849 0.926 1.00 62.62 80 ALA A O 1
ATOM 647 N N . ASP A 1 81 ? 18.996 2.901 0.103 1.00 65.19 81 ASP A N 1
ATOM 648 C CA . ASP A 1 81 ? 19.125 3.619 1.370 1.00 65.19 81 ASP A CA 1
ATOM 649 C C . ASP A 1 81 ? 17.938 3.242 2.269 1.00 65.19 81 ASP A C 1
ATOM 651 O O . ASP A 1 81 ? 16.789 3.444 1.858 1.00 65.19 81 ASP A O 1
ATOM 655 N N . PRO A 1 82 ? 18.172 2.637 3.445 1.00 62.81 82 PRO A N 1
ATOM 656 C CA . PRO A 1 82 ? 17.087 2.194 4.296 1.00 62.81 82 PRO A CA 1
ATOM 657 C C . PRO A 1 82 ? 16.351 3.332 5.030 1.00 62.81 82 PRO A C 1
ATOM 659 O O . PRO A 1 82 ? 15.303 3.067 5.617 1.00 62.81 82 PRO A O 1
ATOM 662 N N . ASP A 1 83 ? 16.849 4.570 4.985 1.00 59.22 83 ASP A N 1
ATOM 663 C CA . ASP A 1 83 ? 16.337 5.694 5.785 1.00 59.22 83 ASP A CA 1
ATOM 664 C C . ASP A 1 83 ? 15.363 6.632 5.024 1.00 59.22 83 ASP A C 1
ATOM 666 O O . ASP A 1 83 ? 15.277 7.824 5.333 1.00 59.22 83 ASP A O 1
ATOM 670 N N . TRP A 1 84 ? 14.633 6.127 4.019 1.00 59.03 84 TRP A N 1
ATOM 671 C CA . TRP A 1 84 ? 13.701 6.929 3.203 1.00 59.03 84 TRP A CA 1
ATOM 672 C C . TRP A 1 84 ? 12.428 7.395 3.940 1.00 59.03 84 TRP A C 1
ATOM 674 O O . TRP A 1 84 ? 11.928 6.692 4.850 1.00 59.03 84 TRP A O 1
#

Solvent-accessible surface area (backbone atoms only — not comparable to full-atom values): 5050 Å² total; per-residue (Å²): 130,66,85,64,49,66,78,44,65,45,97,85,52,55,67,70,59,30,52,51,49,50,27,53,79,67,73,61,54,94,28,24,62,59,36,41,78,75,75,41,83,37,47,28,90,78,74,62,47,68,74,18,36,69,61,32,57,69,56,69,29,70,57,43,37,56,52,47,46,53,53,40,34,73,75,63,77,38,87,64,73,88,84,120

Sequence (84 aa):
MASWSKVVWFAKGVPRFVFITWLAVRDRLFTGTRMAQWGVVQSCLFCGEPNESRDHLFFACPYTFTVWLAVVGDLLLAEADPDW

Secondary structure (DSSP, 8-state):
--TTHHHHS-TT--HHHHHHHHHHHTT-S--HHHHGGGT-----TTT--S---HHIIIII-HHHHHHHHHHHHHHH-SPPPTT-

Organism: Brassica oleracea (NCBI:txid3712)

Mean predicted aligned error: 6.07 Å